Protein AF-A0A495AJ56-F1 (afdb_monomer_lite)

Secondary structure (DSSP, 8-state):
-HHHHHHHHTTS-HHHH-HHHHB-TTT--B--GGGGS---

Structure (mmCIF, N/CA/C/O backbone):
data_AF-A0A495AJ56-F1
#
_entry.id   AF-A0A495AJ56-F1
#
loop_
_atom_site.group_PDB
_atom_site.id
_atom_site.type_symbol
_atom_site.label_atom_id
_atom_site.label_alt_id
_atom_site.label_comp_id
_atom_site.label_asym_id
_atom_site.label_entity_id
_atom_site.label_seq_id
_atom_site.pdb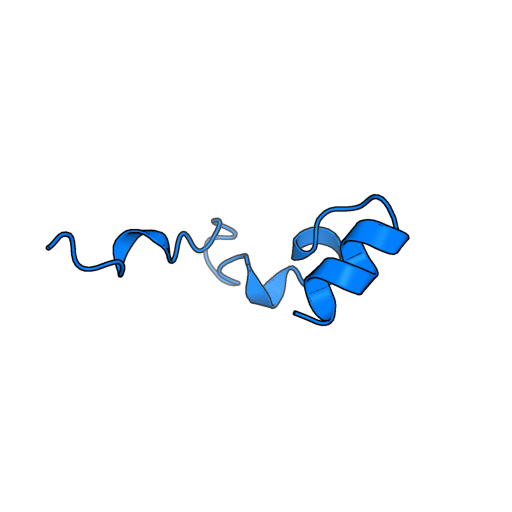x_PDB_ins_code
_atom_site.Cartn_x
_atom_site.Cartn_y
_atom_site.Cartn_z
_atom_site.occupancy
_atom_site.B_iso_or_equiv
_atom_site.auth_seq_id
_atom_site.auth_comp_id
_atom_site.auth_asym_id
_atom_site.auth_atom_id
_atom_site.pdbx_PDB_model_num
ATOM 1 N N . LYS A 1 1 ? 10.059 -0.875 -3.406 1.00 75.62 1 LYS A N 1
ATOM 2 C CA . LYS A 1 1 ? 10.512 -0.570 -4.790 1.00 75.62 1 LYS A CA 1
ATOM 3 C C . LYS A 1 1 ? 10.222 -1.733 -5.741 1.00 75.62 1 LYS A C 1
ATOM 5 O O . LYS A 1 1 ? 9.527 -1.501 -6.713 1.00 75.62 1 LYS A O 1
ATOM 10 N N . GLY A 1 2 ? 10.647 -2.967 -5.426 1.00 88.56 2 GLY A N 1
ATOM 11 C CA . GLY A 1 2 ? 10.347 -4.154 -6.250 1.00 88.56 2 GLY A CA 1
ATOM 12 C C . GLY A 1 2 ? 8.854 -4.405 -6.497 1.00 88.56 2 GLY A C 1
ATOM 13 O O . GLY A 1 2 ? 8.456 -4.592 -7.636 1.00 88.56 2 GLY A O 1
ATOM 14 N N . GLU A 1 3 ? 8.0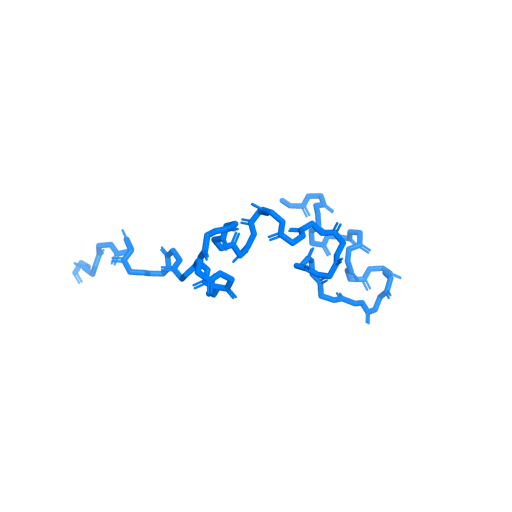15 -4.297 -5.465 1.00 89.12 3 GLU A N 1
ATOM 15 C CA . GLU A 1 3 ? 6.558 -4.497 -5.600 1.00 89.12 3 GLU A CA 1
ATOM 16 C C . GLU A 1 3 ? 5.904 -3.543 -6.597 1.00 89.12 3 GLU A C 1
ATOM 18 O O . GLU A 1 3 ? 5.051 -3.955 -7.373 1.00 89.12 3 GLU A O 1
ATOM 23 N N . GLN A 1 4 ? 6.340 -2.281 -6.627 1.00 87.38 4 GLN A N 1
ATOM 24 C CA . GLN A 1 4 ? 5.831 -1.331 -7.609 1.00 87.38 4 GLN A CA 1
ATOM 25 C C . GLN A 1 4 ? 6.311 -1.638 -9.024 1.00 87.38 4 GLN A C 1
ATOM 27 O O . GLN A 1 4 ? 5.521 -1.508 -9.944 1.00 87.38 4 GLN A O 1
ATOM 32 N N . ILE A 1 5 ? 7.556 -2.090 -9.203 1.00 94.06 5 ILE A N 1
ATOM 33 C CA . ILE A 1 5 ? 8.076 -2.491 -10.520 1.00 94.06 5 ILE A CA 1
ATOM 34 C C . ILE A 1 5 ? 7.272 -3.672 -11.075 1.00 94.06 5 ILE A C 1
ATOM 36 O O . ILE A 1 5 ? 6.890 -3.661 -12.239 1.00 94.06 5 ILE A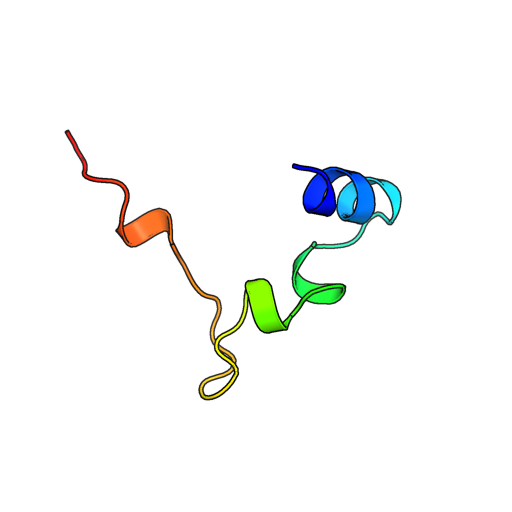 O 1
ATOM 40 N N . ILE A 1 6 ? 6.977 -4.668 -10.235 1.00 93.12 6 ILE A N 1
ATOM 41 C CA . ILE A 1 6 ? 6.197 -5.847 -10.631 1.00 93.12 6 ILE A CA 1
ATOM 42 C C . ILE A 1 6 ? 4.755 -5.455 -10.956 1.00 93.12 6 ILE A C 1
ATOM 44 O O . ILE A 1 6 ? 4.244 -5.831 -12.004 1.00 93.12 6 ILE A O 1
ATOM 48 N N . ALA A 1 7 ? 4.108 -4.674 -10.089 1.00 93.94 7 ALA A N 1
ATOM 4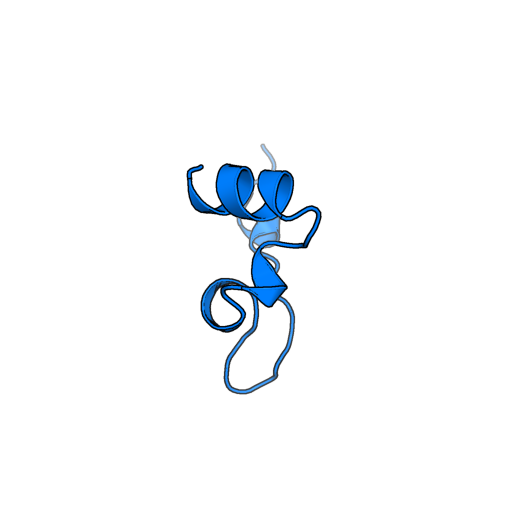9 C CA . ALA A 1 7 ? 2.740 -4.220 -10.322 1.00 93.94 7 ALA A CA 1
ATOM 50 C C . ALA A 1 7 ? 2.629 -3.386 -11.607 1.00 93.94 7 ALA A C 1
ATOM 52 O O . ALA A 1 7 ? 1.717 -3.590 -12.400 1.00 93.94 7 ALA A O 1
ATOM 53 N N . GLN A 1 8 ? 3.610 -2.514 -11.849 1.00 94.00 8 GLN A N 1
ATOM 54 C CA . GLN A 1 8 ? 3.682 -1.685 -13.047 1.00 94.00 8 GLN A CA 1
ATOM 55 C C . GLN A 1 8 ? 3.921 -2.520 -14.312 1.00 94.00 8 GLN A C 1
ATOM 57 O O . GLN A 1 8 ? 3.296 -2.250 -15.330 1.00 94.00 8 GLN A O 1
ATOM 62 N N . ALA A 1 9 ? 4.755 -3.563 -14.245 1.00 95.94 9 ALA A N 1
ATOM 63 C CA . ALA A 1 9 ? 4.949 -4.504 -15.351 1.00 95.94 9 ALA A CA 1
ATOM 64 C C . ALA A 1 9 ? 3.702 -5.360 -15.642 1.00 95.94 9 ALA A C 1
ATOM 66 O O . ALA A 1 9 ? 3.502 -5.783 -16.775 1.00 95.94 9 ALA A O 1
ATOM 67 N N . LEU A 1 10 ? 2.874 -5.614 -14.627 1.00 94.69 10 LEU A N 1
ATOM 68 C CA . LEU A 1 10 ? 1.607 -6.341 -14.744 1.00 94.69 10 LEU A CA 1
ATOM 69 C C . LEU A 1 10 ? 0.411 -5.418 -15.032 1.00 94.69 10 LEU A C 1
ATOM 71 O O . LEU A 1 10 ? -0.726 -5.881 -14.987 1.00 94.69 10 LEU A O 1
ATOM 75 N N . GLU A 1 11 ? 0.659 -4.124 -15.272 1.00 94.69 11 GLU A N 1
ATOM 76 C CA . GLU A 1 11 ? -0.361 -3.088 -15.499 1.00 94.69 11 GLU A CA 1
ATOM 77 C C . GLU A 1 11 ? -1.479 -3.083 -14.442 1.00 94.69 11 GLU A C 1
ATOM 79 O O . GLU A 1 11 ? -2.631 -2.738 -14.703 1.00 94.69 11 GLU A O 1
ATOM 84 N N . THR A 1 12 ? -1.136 -3.460 -13.211 1.00 93.19 12 THR A N 1
ATOM 85 C CA . THR A 1 12 ? -2.074 -3.559 -12.094 1.00 93.19 12 THR A CA 1
ATOM 86 C C . THR A 1 12 ? -1.573 -2.776 -10.892 1.00 93.19 12 THR A C 1
ATOM 88 O O . THR A 1 12 ? -0.456 -2.255 -10.850 1.00 93.19 12 THR A O 1
ATOM 91 N N . GLN A 1 13 ? -2.421 -2.659 -9.880 1.00 88.56 13 GLN A N 1
ATOM 92 C CA . GLN A 1 13 ? -2.089 -1.933 -8.668 1.00 88.56 13 GLN A CA 1
ATOM 93 C C . GLN A 1 13 ? -1.414 -2.872 -7.649 1.00 88.56 13 GLN A C 1
ATOM 95 O O . GLN A 1 13 ? -1.843 -4.015 -7.493 1.00 88.56 13 GLN A O 1
ATOM 100 N N . PRO A 1 14 ? -0.382 -2.426 -6.901 1.00 88.94 14 PRO A N 1
ATOM 101 C CA . PRO A 1 14 ? 0.361 -3.290 -5.973 1.00 88.94 14 PRO A CA 1
ATOM 102 C C . PRO A 1 14 ? -0.511 -3.969 -4.910 1.00 88.94 14 PRO A C 1
ATOM 104 O O . PRO A 1 14 ? -0.228 -5.088 -4.492 1.00 88.94 14 PRO A O 1
ATOM 107 N N . TRP A 1 15 ? -1.589 -3.308 -4.489 1.00 86.94 15 TRP A N 1
ATOM 108 C CA . TRP A 1 15 ? -2.535 -3.825 -3.502 1.00 86.94 15 TRP A CA 1
ATOM 109 C C . TRP A 1 15 ? -3.449 -4.933 -4.033 1.00 86.94 15 TRP A C 1
ATOM 111 O O . TRP A 1 15 ? -4.054 -5.639 -3.238 1.00 86.94 15 TRP A O 1
ATOM 121 N N . VAL A 1 16 ? -3.528 -5.125 -5.351 1.00 87.44 16 VAL A N 1
ATOM 122 C CA . VAL A 1 16 ? -4.215 -6.281 -5.947 1.00 87.44 16 VAL A CA 1
ATOM 123 C C . VAL A 1 16 ? -3.382 -7.552 -5.753 1.00 87.44 16 VAL A C 1
ATOM 125 O O . VAL A 1 16 ? -3.928 -8.612 -5.471 1.00 87.44 16 VAL A O 1
ATOM 128 N N . ILE A 1 17 ? -2.054 -7.441 -5.858 1.00 90.00 17 ILE A N 1
ATOM 129 C CA . ILE A 1 17 ? -1.116 -8.567 -5.714 1.00 90.00 17 ILE A CA 1
ATOM 130 C C . ILE A 1 17 ? -0.811 -8.835 -4.235 1.00 90.00 17 ILE A C 1
ATOM 132 O O . ILE A 1 17 ? -0.742 -9.984 -3.801 1.00 90.00 17 ILE A O 1
ATOM 136 N N . TRP A 1 18 ? -0.645 -7.770 -3.446 1.00 88.88 18 TRP A N 1
ATOM 137 C CA . TRP A 1 18 ? -0.331 -7.846 -2.018 1.00 88.88 18 TRP A CA 1
ATOM 138 C C . TRP A 1 18 ? -1.353 -7.073 -1.171 1.00 88.88 18 TRP A C 1
ATOM 140 O O . TRP A 1 18 ? -0.993 -6.07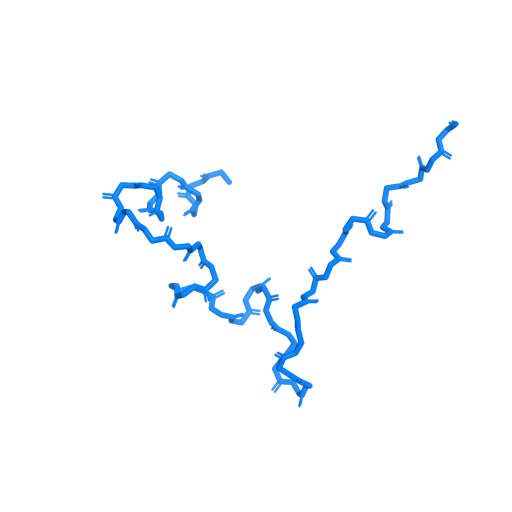6 -0.539 1.00 88.88 18 TRP A O 1
ATOM 150 N N . PRO A 1 19 ? -2.618 -7.525 -1.101 1.00 85.75 19 PRO A N 1
ATOM 151 C CA . PRO A 1 19 ? -3.669 -6.814 -0.375 1.00 85.75 19 PRO A CA 1
ATOM 152 C C . PRO A 1 19 ? -3.341 -6.644 1.109 1.00 85.75 19 PRO A C 1
ATOM 154 O O . PRO A 1 19 ? -3.462 -5.544 1.627 1.00 85.75 19 PRO A O 1
ATOM 157 N N . SER A 1 20 ? -2.773 -7.659 1.769 1.00 84.44 20 SER A N 1
ATOM 158 C CA . SER A 1 20 ? -2.380 -7.581 3.189 1.00 84.44 20 SER A CA 1
ATOM 159 C C . SER A 1 20 ? -1.321 -6.510 3.505 1.00 84.44 20 SER A C 1
ATOM 161 O O . SER A 1 20 ? -1.101 -6.199 4.673 1.00 84.44 20 SER A O 1
ATOM 163 N N . ARG A 1 21 ? -0.617 -5.972 2.498 1.00 81.94 21 ARG A N 1
ATOM 164 C CA . ARG A 1 21 ? 0.381 -4.902 2.684 1.00 81.94 21 ARG A CA 1
ATOM 165 C C . ARG A 1 21 ? -0.228 -3.505 2.644 1.00 81.94 21 ARG A C 1
ATOM 167 O O . ARG A 1 21 ? 0.403 -2.572 3.138 1.00 81.94 21 ARG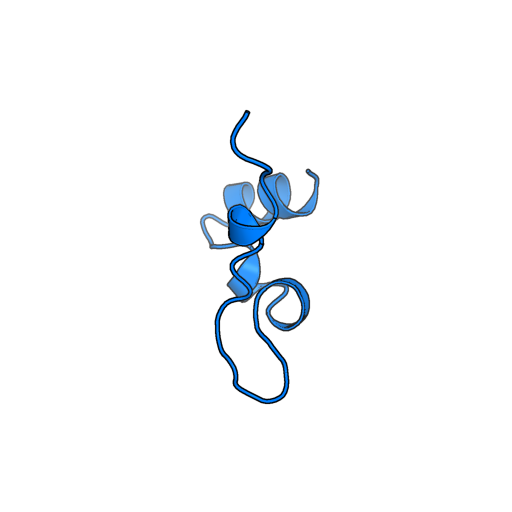 A O 1
ATOM 174 N N . TYR A 1 22 ? -1.396 -3.371 2.025 1.00 83.81 22 TYR A N 1
ATOM 175 C CA . TYR A 1 22 ? -2.037 -2.093 1.721 1.00 83.81 22 TYR A CA 1
ATOM 176 C C . TYR A 1 22 ? -3.436 -1.961 2.323 1.00 83.81 22 TYR A C 1
ATOM 178 O O . TYR A 1 22 ? -3.902 -0.840 2.473 1.00 83.81 22 TYR A O 1
ATOM 186 N N . PHE A 1 23 ? -4.077 -3.067 2.692 1.00 84.25 23 PHE A N 1
ATOM 187 C CA . PHE A 1 23 ? -5.367 -3.106 3.362 1.00 84.25 23 PHE A CA 1
ATOM 188 C C . PHE A 1 23 ? -5.213 -3.641 4.781 1.00 84.25 23 PHE A C 1
ATOM 190 O O . PHE A 1 23 ? -4.454 -4.587 5.019 1.00 84.25 23 PHE A O 1
ATOM 197 N N . ASP A 1 24 ? -5.942 -3.035 5.713 1.00 82.56 24 ASP A N 1
ATOM 198 C CA . ASP A 1 24 ? -6.099 -3.578 7.054 1.00 82.56 24 ASP A CA 1
ATOM 199 C C . ASP A 1 24 ? -6.868 -4.911 6.959 1.00 82.56 24 ASP A C 1
ATOM 201 O O . ASP A 1 24 ? -7.956 -4.943 6.384 1.00 82.56 24 ASP A O 1
ATOM 205 N N . PRO A 1 25 ? -6.341 -6.028 7.484 1.00 77.12 25 PRO A N 1
ATOM 206 C CA . PRO A 1 25 ? -7.003 -7.328 7.386 1.00 77.12 25 PRO A CA 1
ATOM 207 C C . PRO A 1 25 ? -8.329 -7.415 8.162 1.00 77.12 25 PRO A C 1
ATOM 209 O O . PRO A 1 25 ? -9.077 -8.370 7.962 1.00 77.12 25 PRO A O 1
ATOM 212 N N . VAL A 1 26 ? -8.615 -6.464 9.056 1.00 79.81 26 VAL A N 1
ATOM 213 C CA . VAL A 1 26 ? -9.814 -6.443 9.903 1.00 79.81 26 VAL A CA 1
ATOM 214 C C . VAL A 1 26 ? -10.880 -5.513 9.333 1.00 79.81 26 VAL A C 1
ATOM 216 O O . VAL A 1 26 ? -12.043 -5.904 9.255 1.00 79.81 26 VAL A O 1
ATOM 219 N N . THR A 1 27 ? -10.507 -4.297 8.923 1.00 77.81 27 THR A N 1
ATOM 220 C CA . THR A 1 27 ? -11.470 -3.310 8.391 1.00 77.81 27 THR A CA 1
ATOM 221 C C . THR A 1 27 ? -11.535 -3.294 6.865 1.00 77.81 27 THR A C 1
ATOM 223 O O . THR A 1 27 ? -12.456 -2.714 6.293 1.00 77.81 27 THR A O 1
ATOM 226 N N . ASN A 1 28 ? -10.590 -3.964 6.194 1.00 75.12 28 ASN A N 1
ATOM 227 C CA . ASN A 1 28 ? -10.399 -3.946 4.743 1.00 75.12 28 ASN A CA 1
ATOM 228 C C . ASN A 1 28 ? -10.245 -2.523 4.173 1.00 75.12 28 ASN A C 1
ATOM 230 O O . ASN A 1 28 ? -10.490 -2.278 2.990 1.00 75.12 28 ASN A O 1
ATOM 234 N N . GLU A 1 29 ? -9.839 -1.577 5.020 1.00 81.12 29 GLU A N 1
ATOM 235 C CA . GLU A 1 29 ? -9.594 -0.191 4.646 1.00 81.12 29 GLU A CA 1
ATOM 236 C C . GLU A 1 29 ? -8.160 -0.011 4.167 1.00 81.12 29 GLU A C 1
ATOM 238 O O . GLU A 1 29 ? -7.240 -0.714 4.589 1.00 81.12 29 GLU A O 1
ATOM 243 N N . PHE A 1 30 ? -7.965 0.948 3.266 1.00 79.75 30 PHE A N 1
ATOM 244 C CA . PHE A 1 30 ? -6.644 1.248 2.745 1.00 79.75 30 PHE A CA 1
ATOM 245 C C . PHE A 1 30 ? -5.791 1.914 3.827 1.00 79.75 30 PHE A C 1
ATOM 247 O O . PHE A 1 30 ? -6.172 2.931 4.408 1.00 79.75 30 PHE A O 1
ATOM 254 N N . ILE A 1 31 ? -4.610 1.357 4.072 1.00 78.31 31 ILE A N 1
ATOM 255 C CA . ILE A 1 31 ? -3.661 1.875 5.050 1.00 78.31 31 ILE A CA 1
ATOM 256 C C . ILE A 1 31 ? -3.004 3.124 4.454 1.00 78.31 31 ILE A C 1
ATOM 258 O O . ILE A 1 31 ? -1.962 3.054 3.791 1.00 78.31 31 ILE A O 1
ATOM 262 N N . ASP A 1 32 ? -3.600 4.290 4.700 1.00 69.88 32 ASP A N 1
ATOM 263 C CA . ASP A 1 32 ? -3.010 5.565 4.306 1.00 69.88 32 ASP A CA 1
ATOM 264 C C . ASP A 1 32 ? -1.873 5.959 5.264 1.00 69.88 32 ASP A C 1
ATOM 266 O O . ASP A 1 32 ? -2.045 6.644 6.275 1.00 69.88 32 ASP A O 1
ATOM 270 N N . ARG A 1 33 ? -0.656 5.515 4.934 1.00 64.88 33 ARG A N 1
ATOM 271 C CA . ARG A 1 33 ? 0.563 5.885 5.674 1.00 64.88 33 ARG A CA 1
ATOM 272 C C . ARG A 1 33 ? 1.048 7.310 5.392 1.00 64.88 33 ARG A C 1
ATOM 274 O O . ARG A 1 33 ? 2.035 7.726 6.002 1.00 64.88 33 ARG A O 1
ATOM 281 N N . SER A 1 34 ? 0.365 8.073 4.534 1.00 61.03 34 SER A N 1
ATOM 282 C CA . SER A 1 34 ? 0.666 9.491 4.294 1.00 61.03 34 SER A CA 1
ATOM 283 C C . SER A 1 34 ? 0.471 10.342 5.558 1.00 61.03 34 SER A C 1
ATOM 285 O O . SER A 1 34 ? 1.172 11.333 5.760 1.00 61.03 34 SER A O 1
ATOM 287 N N . LEU A 1 35 ? -0.391 9.899 6.482 1.00 56.22 35 LEU A N 1
ATOM 288 C CA . LEU A 1 35 ? -0.672 10.581 7.752 1.00 56.22 35 LEU A CA 1
ATOM 289 C C . LEU A 1 35 ? 0.519 10.633 8.731 1.00 56.22 35 LEU A C 1
ATOM 291 O O . LEU A 1 35 ? 0.475 11.381 9.705 1.00 56.22 35 LEU A O 1
ATOM 295 N N . LEU A 1 36 ? 1.598 9.883 8.475 1.00 55.56 36 LEU A N 1
ATOM 296 C CA . LEU A 1 36 ? 2.831 9.915 9.278 1.00 55.56 36 LEU A CA 1
ATOM 297 C C . LEU A 1 36 ? 3.922 10.822 8.689 1.00 55.56 36 LEU A C 1
ATOM 299 O O . LEU A 1 36 ? 4.991 10.965 9.290 1.00 55.56 36 LEU A O 1
ATOM 303 N N . ILE A 1 37 ? 3.680 11.460 7.539 1.00 62.81 37 ILE A N 1
ATOM 304 C CA . ILE A 1 37 ? 4.588 12.483 7.020 1.00 62.81 37 ILE A CA 1
ATOM 305 C C . ILE A 1 37 ? 4.436 13.715 7.911 1.00 62.81 37 ILE A C 1
ATOM 307 O O . ILE A 1 37 ? 3.497 14.499 7.785 1.00 62.81 37 ILE A O 1
ATOM 311 N N . ARG A 1 38 ? 5.377 13.873 8.844 1.00 62.47 38 ARG A N 1
ATOM 312 C CA . ARG A 1 38 ? 5.512 15.063 9.683 1.00 62.47 38 ARG A CA 1
ATOM 313 C C . ARG A 1 38 ? 5.648 16.278 8.759 1.00 62.47 38 ARG A C 1
ATOM 315 O O . ARG A 1 38 ? 6.721 16.506 8.205 1.00 62.47 38 ARG A O 1
ATOM 322 N N . LYS A 1 39 ? 4.556 17.032 8.575 1.00 58.38 39 LYS A N 1
ATOM 323 C CA . LYS A 1 39 ? 4.596 18.377 7.986 1.00 58.38 39 LYS A CA 1
ATOM 324 C C . LYS A 1 39 ? 5.654 19.167 8.759 1.00 58.38 39 LYS A C 1
ATOM 326 O O . LYS A 1 39 ? 5.566 19.262 9.984 1.00 58.38 39 LYS A O 1
ATOM 331 N N . LYS A 1 40 ? 6.680 19.628 8.051 1.00 53.75 40 LYS A N 1
ATOM 332 C CA . LYS A 1 40 ? 7.689 20.543 8.579 1.00 53.75 40 LYS A CA 1
ATOM 333 C C . LYS A 1 40 ? 7.226 21.974 8.354 1.00 53.75 40 LYS A C 1
ATOM 335 O O . LYS A 1 40 ? 6.568 22.195 7.313 1.00 53.75 40 LYS A O 1
#

Radius of gyration: 12.21 Å; chains: 1; bounding box: 22×29×25 Å

Sequence (40 aa):
KGEQIIAQALETQPWVIWPSRYFDPVTNEFIDRSLLIRKK

Foldseek 3Di:
DVLVVVCVVVVHDSCVVVVVVQADPPPRDGDPPVVVPPDD

pLDDT: mean 80.55, std 12.27, range [53.75, 95.94]